Protein AF-A0A9Q3KAL6-F1 (afdb_monomer)

Nearest PDB structures (foldseek):
  5hbm-assembly1_B  TM=7.777E-01  e=1.739E-01  Human immunodeficiency virus type 1 BH10
  8stq-assembly1_B  TM=7.392E-01  e=2.729E-01  Human immunodeficiency virus 1
  2hny-assembly1_A  TM=9.061E-01  e=7.166E-01  Human immunodeficiency virus 1
  4ol8-assembly2_F  TM=6.689E-01  e=2.399E-01  Saccharomyces cerevisiae
  3ig1-assembly1_A  TM=7.253E-01  e=6.300E-01  Human immunodeficiency virus type 1 BH10

Mean predicted aligned error: 12.75 Å

Radius of gyration: 23.92 Å; Cα contacts (8 Å, |Δi|>4): 98; chains: 1; bounding box: 57×51×60 Å

pLDDT: mean 73.38, std 15.06, range [31.38, 91.62]

Structure (mmCIF, N/CA/C/O backbone):
data_AF-A0A9Q3KAL6-F1
#
_entry.id   AF-A0A9Q3KAL6-F1
#
loop_
_atom_site.group_PDB
_atom_site.id
_atom_site.type_symbol
_atom_site.label_atom_id
_atom_site.label_alt_id
_atom_site.label_comp_id
_atom_site.label_asym_id
_atom_site.label_entity_id
_atom_site.label_seq_id
_atom_site.pdbx_PDB_ins_code
_atom_site.Cartn_x
_atom_site.Cartn_y
_atom_site.Cartn_z
_atom_site.occupancy
_atom_site.B_iso_or_equiv
_atom_site.auth_seq_id
_atom_site.auth_comp_id
_atom_site.auth_asym_id
_atom_site.auth_atom_id
_atom_site.pdbx_PDB_model_num
ATOM 1 N N . MET A 1 1 ? -37.642 -31.375 30.233 1.00 35.53 1 MET A N 1
ATOM 2 C CA . MET A 1 1 ? -37.186 -29.991 30.485 1.00 35.53 1 MET A CA 1
ATOM 3 C C . MET A 1 1 ? -35.798 -29.824 29.887 1.00 35.53 1 MET A C 1
ATOM 5 O O . MET A 1 1 ? -34.902 -30.514 30.360 1.00 35.53 1 MET A O 1
ATOM 9 N N . PRO A 1 2 ? -35.587 -29.006 28.844 1.00 39.16 2 PRO A N 1
ATOM 10 C CA . PRO A 1 2 ? -34.238 -28.730 28.370 1.00 39.16 2 PRO A CA 1
ATOM 11 C C . PRO A 1 2 ? -33.636 -27.544 29.141 1.00 39.16 2 PRO A C 1
ATOM 13 O O . PRO A 1 2 ? -34.293 -26.526 29.349 1.00 39.16 2 PRO A O 1
ATOM 16 N N . LYS A 1 3 ? -32.391 -27.713 29.604 1.00 40.72 3 LYS A N 1
ATOM 17 C CA . LYS A 1 3 ? -31.583 -26.692 30.288 1.00 40.72 3 LYS A CA 1
ATOM 18 C C . LYS A 1 3 ? -31.242 -25.558 29.315 1.00 40.72 3 LYS A C 1
ATOM 20 O O . LYS A 1 3 ? -30.769 -25.822 28.213 1.00 40.72 3 LYS A O 1
ATOM 25 N N . GLN A 1 4 ? -31.462 -24.314 29.741 1.00 40.50 4 GLN A N 1
ATOM 26 C CA . GLN A 1 4 ? -31.025 -23.118 29.020 1.00 40.50 4 GLN A CA 1
ATOM 27 C C . GLN A 1 4 ? -29.497 -22.979 29.080 1.00 40.50 4 GLN A C 1
ATOM 29 O O . GLN A 1 4 ? -28.894 -23.113 30.143 1.00 40.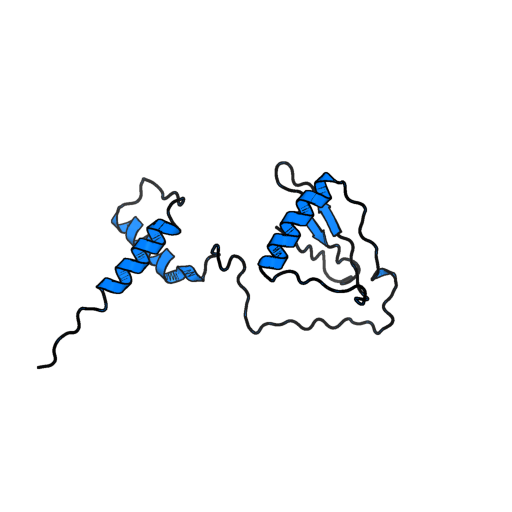50 4 GLN A O 1
ATOM 34 N N . ILE A 1 5 ? -28.885 -22.709 27.927 1.00 45.22 5 ILE A N 1
ATOM 35 C CA . ILE A 1 5 ? -27.455 -22.434 27.762 1.00 45.22 5 ILE A CA 1
ATOM 36 C C . ILE A 1 5 ? -27.289 -20.908 27.777 1.00 45.22 5 ILE A C 1
ATOM 38 O O . ILE A 1 5 ? -27.642 -20.240 26.810 1.00 45.22 5 ILE A O 1
ATOM 42 N N . SER A 1 6 ? -26.775 -20.352 28.876 1.00 45.47 6 SER A N 1
ATOM 43 C CA . SER A 1 6 ? -26.586 -18.906 29.099 1.00 45.47 6 SER A CA 1
ATOM 44 C C . SER A 1 6 ? -25.152 -18.414 28.839 1.00 45.47 6 SER A C 1
ATOM 46 O O . SER A 1 6 ? -24.771 -17.349 29.306 1.00 45.47 6 SER A O 1
ATOM 48 N N . VAL A 1 7 ? -24.326 -19.191 28.132 1.00 49.66 7 VAL A N 1
ATOM 49 C CA . VAL A 1 7 ? -22.868 -18.947 28.019 1.00 49.66 7 VAL A CA 1
ATOM 50 C C . VAL A 1 7 ? -22.491 -18.092 26.794 1.00 49.66 7 VAL A C 1
ATOM 52 O O . VAL A 1 7 ? -21.365 -17.626 26.672 1.00 49.66 7 VAL A O 1
ATOM 55 N N . VAL A 1 8 ? -23.427 -17.843 25.871 1.00 50.22 8 VAL A N 1
ATOM 56 C CA . VAL A 1 8 ? -23.121 -17.189 24.580 1.00 50.22 8 VAL A CA 1
ATOM 57 C C . VAL A 1 8 ? -23.058 -15.656 24.680 1.00 50.22 8 VAL A C 1
ATOM 59 O O . VAL A 1 8 ? -22.381 -15.026 23.871 1.00 50.22 8 VAL A O 1
ATOM 62 N N . SER A 1 9 ? -23.720 -15.036 25.663 1.00 51.25 9 SER A N 1
ATOM 63 C CA . SER A 1 9 ? -23.712 -13.572 25.820 1.00 51.25 9 SER A CA 1
ATOM 64 C C . SER A 1 9 ? -22.405 -13.050 26.415 1.00 51.25 9 SER A C 1
ATOM 66 O O . SER A 1 9 ? -21.859 -12.080 25.908 1.00 51.25 9 SER A O 1
ATOM 68 N N . SER A 1 10 ? -21.843 -13.743 27.408 1.00 51.41 10 SER A N 1
ATOM 69 C CA . SER A 1 10 ? -20.650 -13.290 28.138 1.00 51.41 10 SER A CA 1
ATOM 70 C C . SER A 1 10 ? -19.377 -13.222 27.290 1.00 51.41 10 SER A C 1
ATOM 72 O O . SER A 1 10 ? -18.473 -12.469 27.619 1.00 51.41 10 SER A O 1
ATOM 74 N N . VAL A 1 11 ? -19.296 -14.001 26.208 1.00 57.34 11 VAL A N 1
ATOM 75 C CA . VAL A 1 11 ? -18.111 -14.054 25.334 1.00 57.34 11 VAL A CA 1
ATOM 76 C C . VAL A 1 11 ? -18.084 -12.888 24.338 1.00 57.34 11 VAL A C 1
ATOM 78 O O . VAL A 1 11 ? -17.014 -12.407 23.983 1.00 57.34 11 VAL A O 1
ATOM 81 N N . LYS A 1 12 ? -19.252 -12.409 23.886 1.00 59.28 12 LYS A N 1
ATOM 82 C CA . LYS A 1 12 ? -19.338 -11.296 22.923 1.00 59.28 12 LYS A CA 1
ATOM 83 C C . LYS A 1 12 ? -18.912 -9.964 23.532 1.00 59.28 12 LYS A C 1
ATOM 85 O O . LYS A 1 12 ? -18.290 -9.164 22.840 1.00 59.28 12 LYS A O 1
ATOM 90 N N . ASP A 1 13 ? -19.223 -9.764 24.808 1.00 66.38 13 ASP A N 1
ATOM 91 C CA . ASP A 1 13 ? -18.880 -8.539 25.528 1.00 66.38 13 ASP A CA 1
ATOM 92 C C . ASP A 1 13 ? -17.357 -8.414 25.709 1.00 66.38 13 ASP A C 1
ATOM 94 O O . ASP A 1 13 ? -16.801 -7.341 25.498 1.00 66.38 13 ASP A O 1
ATOM 98 N N . THR A 1 14 ? -16.654 -9.531 25.942 1.00 79.38 14 THR A N 1
ATOM 99 C CA . THR A 1 14 ? -15.191 -9.539 26.124 1.00 79.38 14 THR A CA 1
ATOM 100 C C . THR A 1 14 ? -14.427 -9.038 24.891 1.00 79.38 14 THR A C 1
ATOM 102 O O . THR A 1 14 ? -13.493 -8.254 25.027 1.00 79.38 14 THR A O 1
ATOM 105 N N . TYR A 1 15 ? -14.835 -9.436 23.679 1.00 82.06 15 TYR A N 1
ATOM 106 C CA . TYR A 1 15 ? -14.189 -8.979 22.437 1.00 82.06 15 TYR A CA 1
ATOM 107 C C . TYR A 1 15 ? -14.501 -7.517 22.102 1.00 82.06 15 TYR A C 1
ATOM 109 O O . TYR A 1 15 ? -13.679 -6.819 21.508 1.00 82.06 15 TYR A O 1
ATOM 117 N N . LYS A 1 16 ? -15.692 -7.043 22.479 1.00 83.94 16 LYS A N 1
ATOM 118 C CA . LYS A 1 16 ? -16.079 -5.642 22.300 1.00 83.94 16 LYS A CA 1
ATOM 119 C C . LYS A 1 16 ? -15.270 -4.734 23.226 1.00 83.94 16 LYS A C 1
ATOM 121 O O . LYS A 1 16 ? -14.819 -3.679 22.788 1.00 83.94 16 LYS A O 1
ATOM 126 N N . ASP A 1 17 ? -15.039 -5.161 24.463 1.00 85.44 17 ASP A N 1
ATOM 127 C CA . ASP A 1 17 ? -14.202 -4.426 25.414 1.00 85.44 17 ASP A CA 1
ATOM 128 C C . ASP A 1 17 ? -12.747 -4.340 24.934 1.00 85.44 17 ASP A C 1
ATOM 130 O O . ASP A 1 17 ? -12.150 -3.264 24.973 1.00 85.44 17 ASP A O 1
ATOM 134 N N . GLU A 1 18 ? -12.209 -5.435 24.388 1.00 86.88 18 GLU A N 1
ATOM 135 C CA . GLU A 1 18 ? -10.876 -5.466 23.774 1.00 86.88 18 GLU A CA 1
ATOM 136 C C . GLU A 1 18 ? -10.776 -4.545 22.542 1.00 86.88 18 GLU A C 1
ATOM 138 O O . GLU A 1 18 ? -9.799 -3.816 22.373 1.00 86.88 18 GLU A O 1
ATOM 143 N N . PHE A 1 19 ? -11.811 -4.509 21.695 1.00 86.12 19 PHE A N 1
ATOM 144 C CA . PHE A 1 19 ? -11.890 -3.574 20.567 1.00 86.12 19 PHE A CA 1
ATOM 145 C C . PHE A 1 19 ? -11.848 -2.113 21.035 1.00 86.12 19 PHE A C 1
ATOM 147 O O . PHE A 1 19 ? -11.107 -1.302 20.477 1.00 86.12 19 PHE A O 1
ATOM 154 N N . VAL A 1 20 ? -12.593 -1.774 22.090 1.00 86.31 20 VAL A N 1
ATOM 155 C CA . VAL A 1 20 ? -12.585 -0.421 22.658 1.00 86.31 20 VAL A CA 1
ATOM 156 C C . VAL A 1 20 ? -11.211 -0.082 23.244 1.00 86.31 20 VAL A C 1
ATOM 158 O O . VAL A 1 20 ? -10.714 1.021 23.018 1.00 86.31 20 VAL A O 1
ATOM 161 N N . SER A 1 21 ? -10.584 -1.018 23.963 1.00 86.12 21 SER A N 1
ATOM 162 C CA . SER A 1 21 ? -9.299 -0.796 24.634 1.00 86.12 21 SER A CA 1
ATOM 163 C C . SER A 1 21 ? -8.087 -0.814 23.714 1.00 86.12 21 SER A C 1
ATOM 165 O O . SER A 1 21 ? -7.037 -0.349 24.138 1.00 86.12 21 SER A O 1
ATOM 167 N N . ASN A 1 22 ? -8.199 -1.369 22.506 1.00 84.75 22 ASN A N 1
ATOM 168 C CA . ASN A 1 22 ? -7.074 -1.483 21.579 1.00 84.75 22 ASN A CA 1
ATOM 169 C C . ASN A 1 22 ? -7.229 -0.553 20.370 1.00 84.75 22 ASN A C 1
ATOM 171 O O . ASN A 1 22 ? -6.263 0.092 19.983 1.00 84.75 22 ASN A O 1
ATOM 175 N N . GLN A 1 23 ? -8.430 -0.447 19.788 1.00 82.12 23 GLN A N 1
ATOM 176 C CA . GLN A 1 23 ? -8.649 0.310 18.545 1.00 82.12 23 GLN A CA 1
ATOM 177 C C . GLN A 1 23 ? -9.269 1.695 18.756 1.00 82.12 23 GLN A C 1
ATOM 179 O O . GLN A 1 23 ? -9.104 2.573 17.914 1.00 82.12 23 GLN A O 1
ATOM 184 N N . LEU A 1 24 ? -9.973 1.928 19.869 1.00 84.88 24 LEU A N 1
ATOM 185 C CA . LEU A 1 24 ? -10.641 3.211 20.141 1.00 84.88 24 LEU A CA 1
ATOM 186 C C . LEU A 1 24 ? -9.948 4.057 21.220 1.00 84.88 24 LEU A C 1
ATOM 188 O O . LEU A 1 24 ? -10.516 5.054 21.662 1.00 84.88 24 LEU A O 1
ATOM 192 N N . VAL A 1 25 ? -8.724 3.706 21.628 1.00 82.94 25 VAL A N 1
ATOM 193 C CA . VAL A 1 25 ? -7.967 4.429 22.672 1.00 82.94 25 VAL A CA 1
ATOM 194 C C . VAL A 1 25 ? -7.712 5.879 22.287 1.00 82.94 25 VAL A C 1
ATOM 196 O O . VAL A 1 25 ? -7.892 6.786 23.097 1.00 82.94 25 VAL A O 1
ATOM 199 N N . GLU A 1 26 ? -7.314 6.095 21.036 1.00 81.25 26 GLU A N 1
ATOM 200 C CA . GLU A 1 26 ? -7.002 7.420 20.498 1.00 81.25 26 GLU A CA 1
ATOM 201 C C . GLU A 1 26 ? -8.234 8.114 19.897 1.00 81.25 26 GLU A C 1
ATOM 203 O O . GLU A 1 26 ? -8.175 9.282 19.503 1.00 81.25 26 GLU A O 1
ATOM 208 N N . ALA A 1 27 ? -9.375 7.418 19.834 1.00 81.94 27 ALA A N 1
ATOM 209 C CA . ALA A 1 27 ? -10.582 7.939 19.218 1.00 81.94 27 ALA A CA 1
ATOM 210 C C . ALA A 1 27 ? -11.198 9.051 20.079 1.00 81.94 27 ALA A C 1
ATOM 212 O O . ALA A 1 27 ? -11.680 8.835 21.194 1.00 81.94 27 ALA A O 1
ATOM 213 N N . GLN A 1 28 ? -11.247 10.265 19.532 1.00 81.69 28 GLN A N 1
ATOM 214 C CA . GLN A 1 28 ? -11.920 11.388 20.175 1.00 81.69 28 GLN A CA 1
ATOM 215 C C . GLN A 1 28 ? -13.415 11.367 19.848 1.00 81.69 28 GLN A C 1
ATOM 217 O O . GLN A 1 28 ? -13.841 11.700 18.743 1.00 81.69 28 GLN A O 1
ATOM 222 N N . SER A 1 29 ? -14.237 10.989 20.826 1.00 79.50 29 SER A N 1
ATOM 223 C CA . SER A 1 29 ? -15.694 11.122 20.736 1.00 79.50 29 SER A CA 1
ATOM 224 C C . SER A 1 29 ? -16.152 12.507 21.192 1.00 79.50 29 SER A C 1
ATOM 226 O O . SER A 1 29 ? -15.600 13.059 22.144 1.00 79.50 29 SER A O 1
ATOM 228 N N . ASN A 1 30 ? -17.218 13.032 20.587 1.00 85.69 30 ASN A N 1
ATOM 229 C CA . ASN A 1 30 ? -17.825 14.293 21.016 1.00 85.69 30 ASN A CA 1
ATOM 230 C C . ASN A 1 30 ? -18.246 14.233 22.509 1.00 85.69 30 ASN A C 1
ATOM 232 O O . ASN A 1 30 ? -19.042 13.360 22.868 1.00 85.69 30 ASN A O 1
ATOM 236 N N . PRO A 1 31 ? -17.779 15.158 23.375 1.00 82.94 31 PRO A N 1
ATOM 237 C CA . PRO A 1 31 ? -18.091 15.152 24.808 1.00 82.94 31 PRO A CA 1
ATOM 238 C C . PRO A 1 31 ? -19.572 15.401 25.132 1.00 82.94 31 PRO A C 1
ATOM 240 O O . PRO A 1 31 ? -20.008 15.106 26.240 1.00 82.94 31 PRO A O 1
ATOM 243 N N . SER A 1 32 ? -20.365 15.920 24.190 1.00 88.56 32 SER A N 1
ATOM 244 C CA . SER A 1 32 ? -21.806 16.148 24.371 1.00 88.56 32 SER A CA 1
ATOM 245 C C . SER A 1 32 ? -22.673 14.905 24.121 1.00 88.56 32 SER A C 1
ATOM 247 O O . SER A 1 32 ? -23.895 14.981 24.247 1.00 88.56 32 SER A O 1
ATOM 249 N N . LEU A 1 33 ? -22.081 13.767 23.742 1.00 85.81 33 LEU A N 1
ATOM 250 C CA . LEU A 1 33 ? -22.818 12.523 23.518 1.00 85.81 33 LEU A CA 1
ATOM 251 C C . LEU A 1 33 ? -23.309 11.921 24.837 1.00 85.81 33 LEU A C 1
ATOM 253 O O . LEU A 1 33 ? -22.545 11.743 25.785 1.00 85.81 33 LEU A O 1
ATOM 257 N N . SER A 1 34 ? -24.586 11.534 24.872 1.00 90.62 34 SER A N 1
ATOM 258 C CA . SER A 1 34 ? -25.110 10.764 26.000 1.00 90.62 34 SER A CA 1
ATOM 259 C C . SER A 1 34 ? -24.433 9.384 26.085 1.00 90.62 34 SER A C 1
ATOM 261 O O . SER A 1 34 ? -24.055 8.823 25.049 1.00 90.62 34 SER A O 1
ATOM 263 N N . PRO A 1 35 ? -24.335 8.779 27.285 1.00 87.50 35 PRO A N 1
ATOM 264 C CA . PRO A 1 35 ? -23.725 7.457 27.454 1.00 87.50 35 PRO A CA 1
ATOM 265 C C . PRO A 1 35 ? -24.381 6.383 26.580 1.00 87.50 35 PRO A C 1
ATOM 267 O O . PRO A 1 35 ? -23.705 5.517 26.035 1.00 87.50 35 PRO A O 1
ATOM 270 N N . LYS A 1 36 ? -25.703 6.483 26.390 1.00 89.81 36 LYS A N 1
ATOM 271 C CA . LYS A 1 36 ? -26.465 5.570 25.538 1.00 89.81 36 LYS A CA 1
ATOM 272 C C . LYS A 1 36 ? -26.053 5.689 24.069 1.00 89.81 36 LYS A C 1
ATOM 274 O O . LYS A 1 36 ? -25.708 4.689 23.459 1.00 89.81 36 LYS A O 1
ATOM 279 N N . MET A 1 37 ? -26.006 6.911 23.534 1.00 88.44 37 MET A N 1
ATOM 280 C CA . MET A 1 37 ? -25.603 7.146 22.140 1.00 88.44 37 MET A CA 1
ATOM 281 C C . MET A 1 37 ? -24.157 6.726 21.875 1.00 88.44 37 MET A C 1
ATOM 283 O O . MET A 1 37 ? -23.838 6.259 20.787 1.00 88.44 37 MET A O 1
ATOM 287 N N . ARG A 1 38 ? -23.275 6.894 22.866 1.00 87.75 38 ARG A N 1
ATOM 288 C CA . ARG A 1 38 ? -21.890 6.432 22.768 1.00 87.75 38 ARG A CA 1
ATOM 289 C C . ARG A 1 38 ? -21.818 4.910 22.656 1.00 87.75 38 ARG A C 1
ATOM 291 O O . ARG A 1 38 ? -21.071 4.413 21.821 1.00 87.75 38 ARG A O 1
ATOM 298 N N . ASN A 1 39 ? -22.601 4.188 23.454 1.00 89.19 39 ASN A N 1
ATOM 299 C CA . ASN A 1 39 ? -22.666 2.730 23.368 1.00 89.19 39 ASN A CA 1
ATOM 300 C C . ASN A 1 39 ? -23.234 2.272 22.024 1.00 89.19 39 ASN A C 1
ATOM 302 O O . ASN A 1 39 ? -22.611 1.433 21.381 1.00 89.19 39 ASN A O 1
ATOM 306 N N . ASP A 1 40 ? -24.319 2.899 21.559 1.00 90.31 40 ASP A N 1
ATOM 307 C CA . ASP A 1 40 ? -24.915 2.608 20.250 1.00 90.31 40 ASP A CA 1
ATOM 308 C C . ASP A 1 40 ? -23.902 2.837 19.107 1.00 90.31 40 ASP A C 1
ATOM 310 O O . ASP A 1 40 ? -23.826 2.057 18.159 1.00 90.31 40 ASP A O 1
ATOM 314 N N . LEU A 1 41 ? -23.070 3.882 19.203 1.00 89.56 41 LEU A N 1
ATOM 315 C CA . LEU A 1 41 ? -22.000 4.145 18.236 1.00 89.56 41 LEU A CA 1
ATOM 316 C C . LEU A 1 41 ? -20.924 3.052 18.259 1.00 89.56 41 LEU A C 1
ATOM 318 O O . LEU A 1 41 ? -20.521 2.573 17.201 1.00 89.56 41 LEU A O 1
ATOM 322 N N . ILE A 1 42 ? -20.463 2.650 19.448 1.00 89.50 42 ILE A N 1
ATOM 323 C CA . ILE A 1 42 ? -19.476 1.571 19.595 1.00 89.50 42 ILE A CA 1
ATOM 324 C C . ILE A 1 42 ? -20.046 0.260 19.046 1.00 89.50 42 ILE A C 1
ATOM 326 O O . ILE A 1 42 ? -19.323 -0.480 18.387 1.00 89.50 42 ILE A O 1
ATOM 330 N N . ASP A 1 43 ? -21.334 -0.015 19.262 1.00 90.81 43 ASP A N 1
ATOM 331 C CA . ASP A 1 43 ? -22.012 -1.182 18.695 1.00 90.81 43 ASP A CA 1
ATOM 332 C C . ASP A 1 43 ? -21.962 -1.193 17.167 1.00 90.81 43 ASP A C 1
ATOM 334 O O . ASP A 1 43 ? -21.631 -2.218 16.571 1.00 90.81 43 ASP A O 1
ATOM 338 N N . VAL A 1 44 ? -22.229 -0.058 16.520 1.00 91.44 44 VAL A N 1
ATOM 339 C CA . VAL A 1 44 ? -22.140 0.059 15.058 1.00 91.44 44 VAL A CA 1
ATOM 340 C C . VAL A 1 44 ? -20.700 -0.125 14.578 1.00 91.44 44 VAL A C 1
ATOM 342 O O . VAL A 1 44 ? -20.463 -0.909 13.660 1.00 91.44 44 VAL A O 1
ATOM 345 N N . LEU A 1 45 ? -19.736 0.554 15.206 1.00 89.62 45 LEU A N 1
ATOM 346 C CA . LEU A 1 45 ? -18.321 0.459 14.835 1.00 89.62 45 LEU A CA 1
ATOM 347 C C . LEU A 1 45 ? -17.788 -0.967 14.985 1.00 89.62 45 LEU A C 1
ATOM 349 O O . LEU A 1 45 ? -17.100 -1.457 14.096 1.00 89.62 45 LEU A O 1
ATOM 353 N N . TYR A 1 46 ? -18.155 -1.649 16.070 1.00 90.44 46 TYR A N 1
ATOM 354 C CA . TYR A 1 46 ? -17.784 -3.040 16.297 1.00 90.44 46 TYR A CA 1
ATOM 355 C C . TYR A 1 46 ? -18.454 -3.978 15.284 1.00 90.44 46 TYR A C 1
ATOM 357 O O . TYR A 1 46 ? -17.798 -4.846 14.716 1.00 90.44 46 TYR A O 1
ATOM 365 N N . THR A 1 47 ? -19.747 -3.775 15.004 1.00 91.62 47 THR A N 1
ATOM 366 C CA . THR A 1 47 ? -20.506 -4.591 14.038 1.00 91.62 47 THR A CA 1
ATOM 367 C C . THR A 1 47 ? -19.901 -4.536 12.635 1.00 91.62 47 THR A C 1
ATOM 369 O O . THR A 1 47 ? -19.896 -5.544 11.929 1.00 91.62 47 THR A O 1
ATOM 372 N N . TYR A 1 48 ? -19.380 -3.375 12.234 1.00 89.38 48 TYR A N 1
ATOM 373 C CA . TYR A 1 48 ? -18.788 -3.150 10.916 1.00 89.38 48 TYR A CA 1
ATOM 374 C C . TYR A 1 48 ? -17.264 -2.979 10.960 1.00 89.38 48 TYR A C 1
ATOM 376 O O . TYR A 1 48 ? -16.705 -2.366 10.056 1.00 89.38 48 TYR A O 1
ATOM 384 N N . ASN A 1 49 ? -16.576 -3.520 11.971 1.00 86.19 49 ASN A N 1
ATOM 385 C CA . ASN A 1 49 ? -15.132 -3.311 12.148 1.00 86.19 49 ASN A CA 1
ATOM 386 C C . ASN A 1 49 ? -14.304 -3.719 10.911 1.00 86.19 49 ASN A C 1
ATOM 388 O O . ASN A 1 49 ? -13.400 -2.994 10.513 1.00 86.19 49 ASN A O 1
ATOM 392 N N . ASN A 1 50 ? -14.691 -4.798 10.229 1.00 82.44 50 ASN A N 1
ATOM 393 C CA . ASN A 1 50 ? -14.040 -5.306 9.019 1.00 82.44 50 ASN A CA 1
ATOM 394 C C . ASN A 1 50 ? -14.220 -4.402 7.785 1.00 82.44 50 ASN A C 1
ATOM 396 O O . ASN A 1 50 ? -13.607 -4.650 6.752 1.00 82.44 50 ASN A O 1
ATOM 400 N N . ALA A 1 51 ? -15.102 -3.398 7.844 1.00 84.19 51 ALA A N 1
ATOM 401 C CA . ALA A 1 51 ? -15.268 -2.421 6.769 1.00 84.19 51 ALA A CA 1
ATOM 402 C C . ALA A 1 51 ? -14.247 -1.274 6.851 1.00 84.19 51 ALA A C 1
ATOM 404 O O . ALA A 1 51 ? -14.125 -0.498 5.902 1.00 84.19 51 ALA A O 1
ATOM 405 N N . PHE A 1 52 ? -13.537 -1.149 7.973 1.00 83.88 52 PHE A N 1
ATOM 406 C CA . PHE A 1 52 ? -12.515 -0.136 8.189 1.00 83.88 52 PHE A CA 1
ATOM 407 C C . PHE A 1 52 ? -11.119 -0.734 8.005 1.00 83.88 52 PHE A C 1
ATOM 409 O O . PHE A 1 52 ? -10.902 -1.926 8.216 1.00 83.88 52 PHE A O 1
ATOM 416 N N . ALA A 1 53 ? -10.164 0.109 7.613 1.00 80.62 53 ALA A N 1
ATOM 417 C CA . ALA A 1 53 ? -8.758 -0.269 7.599 1.00 80.62 53 ALA A CA 1
ATOM 418 C C . ALA A 1 53 ? -8.278 -0.529 9.036 1.00 80.62 53 ALA A C 1
ATOM 420 O O . ALA A 1 53 ? -8.626 0.219 9.951 1.00 80.62 53 ALA A O 1
ATOM 421 N N . SER A 1 54 ? -7.475 -1.572 9.223 1.00 76.19 54 SER A N 1
ATOM 422 C CA . SER A 1 54 ? -6.844 -1.900 10.506 1.00 76.19 54 SER A CA 1
ATOM 423 C C . SER A 1 54 ? -5.330 -2.001 10.345 1.00 76.19 54 SER A C 1
ATOM 425 O O . SER A 1 54 ? -4.838 -2.094 9.224 1.00 76.19 54 SER A O 1
ATOM 427 N N . ASP A 1 55 ? -4.587 -2.049 11.449 1.00 72.06 55 ASP A N 1
ATOM 428 C CA . ASP A 1 55 ? -3.122 -2.188 11.402 1.00 72.06 55 ASP A CA 1
ATOM 429 C C . ASP A 1 55 ? -2.670 -3.478 10.695 1.00 72.06 55 ASP A C 1
ATOM 431 O O . ASP A 1 55 ? -1.618 -3.513 10.060 1.00 72.06 55 ASP A O 1
ATOM 435 N N . ASN A 1 56 ? -3.483 -4.539 10.776 1.00 68.69 56 ASN A N 1
ATOM 436 C CA . ASN A 1 56 ? -3.199 -5.830 10.144 1.00 68.69 56 ASN A CA 1
ATOM 437 C C . ASN A 1 56 ? -3.654 -5.884 8.678 1.00 68.69 56 ASN A C 1
ATOM 439 O O . ASN A 1 56 ? -3.029 -6.555 7.859 1.00 68.69 56 ASN A O 1
ATOM 443 N N . GLU A 1 57 ? -4.746 -5.191 8.349 1.00 71.12 57 GLU A N 1
ATOM 444 C CA . GLU A 1 57 ? -5.308 -5.103 6.998 1.00 71.12 57 GLU A CA 1
ATOM 445 C C . GLU A 1 57 ? -5.557 -3.625 6.642 1.00 71.12 57 GLU A C 1
ATOM 447 O O . GLU A 1 57 ? -6.701 -3.159 6.649 1.00 71.12 57 GLU A O 1
ATOM 452 N N . PRO A 1 58 ? -4.494 -2.849 6.353 1.00 68.12 58 PRO A N 1
ATOM 453 C CA . PRO A 1 58 ? -4.633 -1.422 6.058 1.00 68.12 58 PRO A CA 1
ATOM 454 C C . PRO A 1 58 ? -5.193 -1.173 4.654 1.00 68.12 58 PRO A C 1
ATOM 456 O O . PRO A 1 58 ? -5.740 -0.110 4.368 1.00 68.12 58 PRO A O 1
ATOM 459 N N . LEU A 1 59 ? -5.063 -2.161 3.765 1.00 71.50 59 LEU A N 1
ATOM 460 C CA . LEU A 1 59 ? -5.532 -2.109 2.389 1.00 71.50 59 LEU A CA 1
ATOM 461 C C . LEU A 1 59 ? -6.515 -3.254 2.155 1.00 71.50 59 LEU A C 1
ATOM 463 O O . LEU A 1 59 ? -6.155 -4.427 2.239 1.00 71.50 59 LEU A O 1
ATOM 467 N N . GLY A 1 60 ? -7.762 -2.908 1.841 1.00 68.62 60 GLY A N 1
ATOM 468 C CA . GLY A 1 60 ? -8.789 -3.887 1.501 1.00 68.62 60 GLY A CA 1
ATOM 469 C C . GLY A 1 60 ? -8.474 -4.565 0.168 1.00 68.62 60 GLY A C 1
ATOM 470 O O . GLY A 1 60 ? -8.735 -4.005 -0.896 1.00 68.62 60 GLY A O 1
ATOM 471 N N . ALA A 1 61 ? -7.918 -5.775 0.205 1.00 67.38 61 ALA A N 1
ATOM 472 C CA . ALA A 1 61 ? -7.692 -6.574 -0.993 1.00 67.38 61 ALA A CA 1
ATOM 473 C C . ALA A 1 61 ? -8.968 -7.342 -1.371 1.00 67.38 61 ALA A C 1
ATOM 475 O O . ALA A 1 61 ? -9.394 -8.263 -0.669 1.00 67.38 61 ALA A O 1
ATOM 476 N N . ILE A 1 62 ? -9.573 -7.000 -2.512 1.00 70.88 62 ILE A N 1
ATOM 477 C CA . ILE A 1 62 ? -10.701 -7.761 -3.065 1.00 70.88 62 ILE A CA 1
ATOM 478 C C . ILE A 1 62 ? -10.157 -9.078 -3.636 1.00 70.88 62 ILE A C 1
ATOM 480 O O . ILE A 1 62 ? -9.581 -9.117 -4.724 1.00 70.88 62 ILE A O 1
ATOM 484 N N . LYS A 1 63 ? -10.336 -10.175 -2.895 1.00 70.00 63 LYS A N 1
ATOM 485 C CA . LYS A 1 63 ? -9.956 -11.522 -3.347 1.00 70.00 63 LYS A CA 1
ATOM 486 C C . LYS A 1 63 ? -10.818 -11.933 -4.548 1.00 70.00 63 LYS A C 1
ATOM 488 O O . LYS A 1 63 ? -12.040 -11.825 -4.495 1.00 70.00 63 LYS A O 1
ATOM 493 N N . GLY A 1 64 ? -10.185 -12.433 -5.611 1.00 71.00 64 GLY A N 1
ATOM 494 C CA . GLY A 1 64 ? -10.873 -12.958 -6.800 1.00 71.00 64 GLY A CA 1
ATOM 495 C C . GLY A 1 64 ? -11.151 -11.942 -7.913 1.00 71.00 64 GLY A C 1
ATOM 496 O O . GLY A 1 64 ? -11.826 -12.287 -8.879 1.00 71.00 64 GLY A O 1
ATOM 497 N N . HIS A 1 65 ? -10.631 -10.715 -7.807 1.00 72.94 65 HIS A N 1
ATOM 498 C CA . HIS A 1 65 ? -10.684 -9.709 -8.875 1.00 72.94 65 HIS A CA 1
ATOM 499 C C . HIS A 1 65 ? -9.285 -9.411 -9.431 1.00 72.94 65 HIS A C 1
ATOM 501 O O . HIS A 1 65 ? -8.858 -8.263 -9.533 1.00 72.94 65 HIS A O 1
ATOM 507 N N . GLU A 1 66 ? -8.540 -10.473 -9.745 1.00 78.19 66 GLU A N 1
ATOM 508 C CA . GLU A 1 66 ? -7.261 -10.345 -10.439 1.00 78.19 66 GLU A CA 1
ATOM 509 C C . GLU A 1 66 ? -7.509 -9.788 -11.843 1.00 78.19 66 GLU A C 1
ATOM 511 O O . GLU A 1 66 ? -8.329 -10.309 -12.600 1.00 78.19 66 GLU A O 1
ATOM 516 N N . VAL A 1 67 ? -6.828 -8.691 -12.170 1.00 79.94 67 VAL A N 1
ATOM 517 C CA . VAL A 1 67 ? -6.972 -8.023 -13.463 1.00 79.94 67 VAL A CA 1
ATOM 518 C C . VAL A 1 67 ? -5.817 -8.447 -14.354 1.00 79.94 67 VAL A C 1
ATOM 520 O O . VAL A 1 67 ? -4.666 -8.103 -14.084 1.00 79.94 67 VAL A O 1
ATOM 523 N N . ASP A 1 68 ? -6.129 -9.155 -15.437 1.00 79.69 68 ASP A N 1
ATOM 524 C CA . ASP A 1 68 ? -5.179 -9.370 -16.524 1.00 79.69 68 ASP A CA 1
ATOM 525 C C . ASP A 1 68 ? -5.226 -8.166 -17.476 1.00 79.69 68 ASP A C 1
ATOM 527 O O . ASP A 1 68 ? -6.253 -7.873 -18.094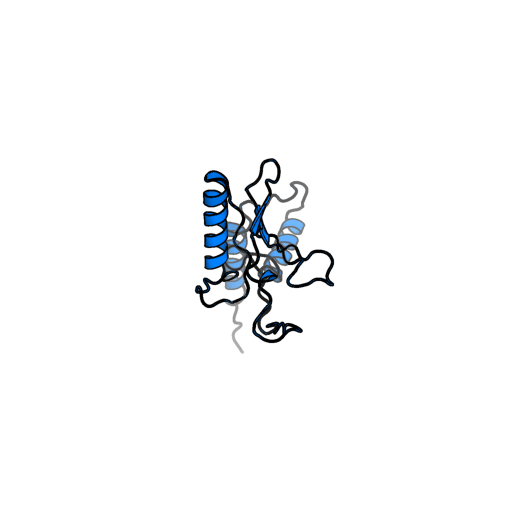 1.00 79.69 68 ASP A O 1
ATOM 531 N N . ILE A 1 69 ? -4.120 -7.421 -17.545 1.00 80.75 69 ILE A N 1
ATOM 532 C CA . ILE A 1 69 ? -3.985 -6.248 -18.410 1.00 80.75 69 ILE A CA 1
ATOM 533 C C . ILE A 1 69 ? -3.103 -6.629 -19.594 1.00 80.75 69 ILE A C 1
ATOM 535 O O . ILE A 1 69 ? -1.874 -6.605 -19.513 1.00 80.75 69 ILE A O 1
ATOM 539 N N . THR A 1 70 ? -3.734 -6.930 -20.725 1.00 80.50 70 THR A N 1
ATOM 540 C CA . THR A 1 70 ? -3.023 -7.214 -21.974 1.00 80.50 70 THR A CA 1
ATOM 541 C C . THR A 1 70 ? -2.604 -5.918 -22.670 1.00 80.50 70 THR A C 1
ATOM 543 O O . THR A 1 70 ? -3.402 -4.996 -22.846 1.00 80.50 70 THR A O 1
ATOM 546 N N . LEU A 1 71 ? -1.339 -5.837 -23.087 1.00 76.44 71 LEU A N 1
ATOM 547 C CA . LEU A 1 71 ? -0.852 -4.726 -23.902 1.00 76.44 71 LEU A CA 1
ATOM 548 C C . LEU A 1 71 ? -1.294 -4.905 -25.359 1.00 76.44 71 LEU A C 1
ATOM 550 O O . LEU A 1 71 ? -1.205 -5.993 -25.910 1.00 76.44 71 LEU A O 1
ATOM 554 N N . ASN A 1 72 ? -1.672 -3.809 -26.019 1.00 82.38 72 ASN A N 1
ATOM 555 C CA . ASN A 1 72 ? -2.036 -3.806 -27.446 1.00 82.38 72 ASN A CA 1
ATOM 556 C C . ASN A 1 72 ? -0.821 -3.889 -28.395 1.00 82.38 72 ASN A C 1
ATOM 558 O O . ASN A 1 72 ? -0.929 -3.537 -29.568 1.00 82.38 72 ASN A O 1
ATOM 562 N N . ILE A 1 73 ? 0.355 -4.242 -27.880 1.00 80.88 73 ILE A N 1
ATOM 563 C CA . ILE A 1 73 ? 1.608 -4.296 -28.629 1.00 80.88 73 ILE A CA 1
ATOM 564 C C . ILE A 1 73 ? 2.318 -5.609 -28.332 1.00 80.88 73 ILE A C 1
ATOM 566 O O . ILE A 1 73 ? 2.386 -6.036 -27.180 1.00 80.88 73 ILE A O 1
ATOM 570 N N . ASP A 1 74 ? 2.892 -6.204 -29.369 1.00 82.38 74 ASP A N 1
ATOM 571 C CA . ASP A 1 74 ? 3.664 -7.434 -29.251 1.00 82.38 74 ASP A CA 1
ATOM 572 C C . ASP A 1 74 ? 5.146 -7.149 -28.988 1.00 82.38 74 ASP A C 1
ATOM 574 O O . ASP A 1 74 ? 5.658 -6.047 -29.215 1.00 82.38 74 ASP A O 1
ATOM 578 N N . ARG A 1 75 ? 5.856 -8.169 -28.497 1.00 80.12 75 ARG A N 1
ATOM 579 C CA . ARG A 1 75 ? 7.309 -8.102 -28.319 1.00 80.12 75 ARG A CA 1
ATOM 580 C C . ARG A 1 75 ? 8.023 -8.078 -29.684 1.00 80.12 75 ARG A C 1
ATOM 582 O O . ARG A 1 75 ? 7.573 -8.748 -30.611 1.00 80.12 75 ARG A O 1
ATOM 589 N N . PRO A 1 76 ? 9.178 -7.395 -29.797 1.00 82.94 76 PRO A N 1
ATOM 590 C CA . PRO A 1 76 ? 9.877 -6.666 -28.738 1.00 82.94 76 PRO A CA 1
ATOM 591 C C . PRO A 1 76 ? 9.215 -5.320 -28.417 1.00 82.94 76 PRO A C 1
ATOM 593 O O . PRO A 1 76 ? 8.878 -4.543 -29.309 1.00 82.94 76 PRO A O 1
ATOM 596 N N . TYR A 1 77 ? 9.074 -5.021 -27.124 1.00 80.75 77 TYR A N 1
ATOM 597 C CA . TYR A 1 77 ? 8.476 -3.762 -26.691 1.00 80.75 77 TYR A CA 1
ATOM 598 C C . TYR A 1 77 ? 9.338 -2.554 -27.085 1.00 80.75 77 TYR A C 1
ATOM 600 O O . TYR A 1 77 ? 10.572 -2.626 -27.047 1.00 80.75 77 TYR A O 1
ATOM 608 N N . PRO A 1 78 ? 8.717 -1.410 -27.425 1.00 80.25 78 PRO A N 1
ATOM 609 C CA . PRO A 1 78 ? 9.445 -0.224 -27.839 1.00 80.25 78 PRO A CA 1
ATOM 610 C C . PRO A 1 78 ? 10.343 0.292 -26.701 1.00 80.25 78 PRO A C 1
ATOM 612 O O . PRO A 1 78 ? 9.907 0.314 -25.546 1.00 80.25 78 PRO A O 1
ATOM 615 N N . PRO A 1 79 ? 11.549 0.823 -27.003 1.00 78.00 79 PRO A N 1
ATOM 616 C CA . PRO A 1 79 ? 12.495 1.318 -25.992 1.00 78.00 79 PRO A CA 1
ATOM 617 C C . PRO A 1 79 ? 11.912 2.371 -25.048 1.00 78.00 79 PRO A C 1
ATOM 619 O O . PRO A 1 79 ? 12.384 2.566 -23.934 1.00 78.00 79 PRO A O 1
ATOM 622 N N . VAL A 1 80 ? 10.851 3.056 -25.478 1.00 75.56 80 VAL A N 1
ATOM 623 C CA . VAL A 1 80 ? 10.148 4.051 -24.668 1.00 75.56 80 VAL A CA 1
ATOM 624 C C . VAL A 1 80 ? 9.509 3.467 -23.401 1.00 75.56 80 VAL A C 1
ATOM 626 O O . VAL A 1 80 ? 9.271 4.222 -22.461 1.00 75.56 80 VAL A O 1
ATOM 629 N N . LEU A 1 81 ? 9.254 2.155 -23.376 1.00 75.56 81 LEU A N 1
ATOM 630 C CA . LEU A 1 81 ? 8.795 1.411 -22.205 1.00 75.56 81 LEU A CA 1
ATOM 631 C C . LEU A 1 81 ? 9.948 0.951 -21.306 1.00 75.56 81 LEU A C 1
ATOM 633 O O . LEU A 1 81 ? 9.681 0.379 -20.263 1.00 75.56 81 LEU A O 1
ATOM 637 N N . ARG A 1 82 ? 11.211 1.210 -21.668 1.00 76.56 82 ARG A N 1
ATOM 638 C CA . ARG A 1 82 ? 12.415 0.868 -20.894 1.00 76.56 82 ARG A CA 1
ATOM 639 C C . ARG A 1 82 ? 13.168 2.130 -20.500 1.00 76.56 82 ARG A C 1
ATOM 641 O O . ARG A 1 82 ? 14.278 2.386 -20.965 1.00 76.56 82 ARG A O 1
ATOM 648 N N . ARG A 1 83 ? 12.543 2.971 -19.678 1.00 75.69 83 ARG A N 1
ATOM 649 C CA . ARG A 1 83 ? 13.177 4.215 -19.233 1.00 75.69 83 ARG A CA 1
ATOM 650 C C . ARG A 1 83 ? 13.929 3.996 -17.921 1.00 75.69 83 ARG A C 1
ATOM 652 O O . ARG A 1 83 ? 13.379 3.366 -17.018 1.00 75.69 83 ARG A O 1
ATOM 659 N N . PRO A 1 84 ? 15.155 4.533 -17.790 1.00 75.94 84 PRO A N 1
ATOM 660 C CA . PRO A 1 84 ? 15.847 4.531 -16.511 1.00 75.94 84 PRO A CA 1
ATOM 661 C C . PRO A 1 84 ? 15.092 5.408 -15.508 1.00 75.94 84 PRO A C 1
ATOM 663 O O . PRO A 1 84 ? 14.371 6.336 -15.890 1.00 75.94 84 PRO A O 1
ATOM 666 N N . ALA A 1 85 ? 15.281 5.127 -14.221 1.00 75.88 85 ALA A N 1
ATOM 667 C CA . ALA A 1 85 ? 14.778 5.985 -13.159 1.00 75.88 85 ALA A CA 1
ATOM 668 C C . ALA A 1 85 ? 15.402 7.387 -13.254 1.00 75.88 85 ALA A C 1
ATOM 670 O O . ALA A 1 85 ? 16.560 7.543 -13.652 1.00 75.88 85 ALA A O 1
ATOM 671 N N . TYR A 1 86 ? 14.638 8.410 -12.872 1.00 82.38 86 TYR A N 1
ATOM 672 C CA . TYR A 1 86 ? 15.201 9.746 -12.717 1.00 82.38 86 TYR A CA 1
ATOM 673 C C . TYR A 1 86 ? 16.157 9.773 -11.518 1.00 82.38 86 TYR A C 1
ATOM 675 O O . TYR A 1 86 ? 15.905 9.086 -10.525 1.00 82.38 86 TYR A O 1
ATOM 683 N N . PRO A 1 87 ? 17.241 10.565 -11.579 1.00 79.75 87 PRO A N 1
ATOM 684 C CA . PRO A 1 87 ? 18.102 10.748 -10.424 1.00 79.75 87 PRO A CA 1
ATOM 685 C C . PRO A 1 87 ? 17.299 11.391 -9.286 1.00 79.75 87 PRO A C 1
ATOM 687 O O . PRO A 1 87 ? 16.604 12.386 -9.490 1.00 79.75 87 PRO A O 1
ATOM 690 N N . ALA A 1 88 ? 17.406 10.815 -8.091 1.00 80.19 88 ALA A N 1
ATOM 691 C CA . ALA A 1 88 ? 16.807 11.336 -6.868 1.00 80.19 88 ALA A CA 1
ATOM 692 C C . ALA A 1 88 ? 17.905 11.824 -5.915 1.00 80.19 88 ALA A C 1
ATOM 694 O O . ALA A 1 88 ? 19.034 11.326 -5.945 1.00 80.19 88 ALA A O 1
ATOM 695 N N . SER A 1 89 ? 17.580 12.798 -5.062 1.00 84.44 89 SER A N 1
ATOM 696 C CA . SER A 1 89 ? 18.503 13.243 -4.016 1.00 84.44 89 SER A CA 1
ATOM 697 C C . SER A 1 89 ? 18.718 12.129 -2.975 1.00 84.44 89 SER A C 1
ATOM 699 O O . SER A 1 89 ? 17.832 11.289 -2.797 1.00 84.44 89 SER A O 1
ATOM 701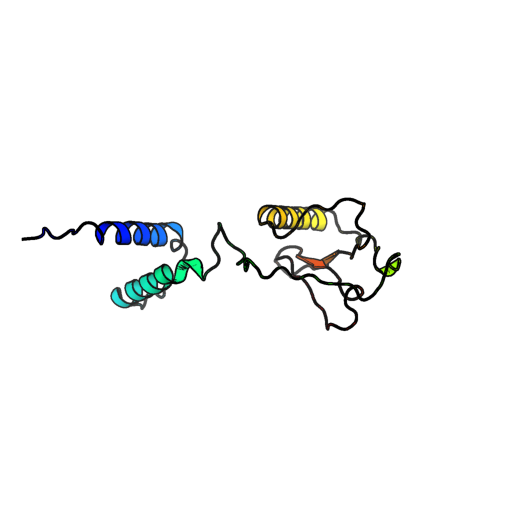 N N . PRO A 1 90 ? 19.857 12.107 -2.252 1.00 87.00 90 PRO A N 1
ATOM 702 C CA . PRO A 1 90 ? 20.109 11.097 -1.220 1.00 87.00 90 PRO A CA 1
ATOM 703 C C . PRO A 1 90 ? 18.988 11.023 -0.176 1.00 87.00 90 PRO A C 1
ATOM 705 O O . PRO A 1 90 ? 18.481 9.941 0.102 1.00 87.00 90 PRO A O 1
ATOM 708 N N . ARG A 1 91 ? 18.527 12.189 0.295 1.00 84.19 91 ARG A N 1
ATOM 709 C CA . ARG A 1 91 ? 17.402 12.321 1.230 1.00 84.19 91 ARG A CA 1
ATOM 710 C C . ARG A 1 91 ? 16.109 11.717 0.675 1.00 84.19 91 ARG A C 1
ATOM 712 O O . ARG A 1 91 ? 15.450 10.951 1.369 1.00 84.19 91 ARG A O 1
ATOM 719 N N . ALA A 1 92 ? 15.768 12.038 -0.573 1.00 80.12 92 ALA A N 1
ATOM 720 C CA . ALA A 1 92 ? 14.562 11.514 -1.208 1.00 80.12 92 ALA A CA 1
ATOM 721 C C . ALA A 1 92 ? 14.630 9.995 -1.387 1.00 80.12 92 ALA A C 1
ATOM 723 O O . ALA A 1 92 ? 13.632 9.301 -1.222 1.00 80.12 92 ALA A O 1
ATOM 724 N N . ARG A 1 93 ? 15.815 9.461 -1.697 1.00 82.44 93 ARG A N 1
ATOM 725 C CA . ARG A 1 93 ? 16.021 8.020 -1.835 1.00 82.44 93 ARG A CA 1
ATOM 726 C C . ARG A 1 93 ? 15.814 7.286 -0.510 1.00 82.44 93 ARG A C 1
ATOM 728 O O . ARG A 1 93 ? 15.151 6.259 -0.508 1.00 82.44 93 ARG A O 1
ATOM 735 N N . GLU A 1 94 ? 16.337 7.821 0.591 1.00 85.19 94 GLU A N 1
ATOM 736 C CA . GLU A 1 94 ? 16.149 7.246 1.932 1.00 85.19 94 GLU A CA 1
ATOM 737 C C . GLU A 1 94 ? 14.679 7.254 2.368 1.00 85.19 94 GLU A C 1
ATOM 739 O O . GLU A 1 94 ? 14.199 6.275 2.935 1.00 85.19 94 GLU A O 1
ATOM 744 N N . ALA A 1 95 ? 13.950 8.339 2.088 1.00 81.62 95 ALA A N 1
ATOM 745 C CA . ALA A 1 95 ? 12.519 8.420 2.376 1.00 81.62 95 ALA A CA 1
ATOM 746 C C . ALA A 1 95 ? 11.717 7.411 1.538 1.00 81.62 95 ALA A C 1
ATOM 748 O O . ALA A 1 95 ? 10.937 6.634 2.084 1.00 81.62 95 ALA A O 1
ATOM 749 N N . LEU A 1 96 ? 11.971 7.363 0.226 1.00 82.25 96 LEU A N 1
ATOM 750 C CA . LEU A 1 96 ? 11.333 6.403 -0.674 1.00 82.25 96 LEU A CA 1
ATOM 751 C C . LEU A 1 96 ? 11.606 4.952 -0.274 1.00 82.25 96 LEU A C 1
ATOM 753 O O . LEU A 1 96 ? 10.719 4.114 -0.390 1.00 82.25 96 LEU A O 1
ATOM 757 N N . GLU A 1 97 ? 12.822 4.637 0.170 1.00 85.94 97 GLU A N 1
ATOM 758 C CA . GLU A 1 97 ? 13.192 3.274 0.544 1.00 85.94 97 GLU A CA 1
ATOM 759 C C . GLU A 1 97 ? 12.353 2.753 1.716 1.00 85.94 97 GLU A C 1
ATOM 761 O O . GLU A 1 97 ? 11.921 1.602 1.673 1.00 85.94 97 GLU A O 1
ATOM 766 N N . LYS A 1 98 ? 12.038 3.604 2.702 1.00 85.75 98 LYS A N 1
ATOM 767 C CA . LYS A 1 98 ? 11.142 3.243 3.813 1.00 85.75 98 LYS A CA 1
ATOM 768 C C . LYS A 1 98 ? 9.740 2.891 3.314 1.00 85.75 98 LYS A C 1
ATOM 770 O O . LYS A 1 98 ? 9.254 1.800 3.592 1.00 85.75 98 LYS A O 1
ATOM 775 N N . HIS A 1 99 ? 9.149 3.750 2.487 1.00 81.75 99 HIS A N 1
ATOM 776 C CA . HIS A 1 99 ? 7.807 3.522 1.940 1.00 81.75 99 HIS A CA 1
ATOM 777 C C . HIS A 1 99 ? 7.740 2.302 1.017 1.00 81.75 99 HIS A C 1
ATOM 779 O O . HIS A 1 99 ? 6.791 1.522 1.054 1.00 81.75 99 HIS A O 1
ATOM 785 N N . ILE A 1 100 ? 8.772 2.079 0.198 1.00 84.94 100 ILE A N 1
ATOM 786 C CA . ILE A 1 100 ? 8.851 0.881 -0.644 1.00 84.94 100 ILE A CA 1
ATOM 787 C C . ILE A 1 100 ? 8.920 -0.379 0.225 1.00 84.94 100 ILE A C 1
ATOM 789 O O . ILE A 1 100 ? 8.274 -1.373 -0.104 1.00 84.94 100 ILE A O 1
ATOM 793 N N . GLN A 1 101 ? 9.681 -0.359 1.323 1.00 87.56 101 GLN A N 1
ATOM 794 C CA . GLN A 1 101 ? 9.750 -1.488 2.253 1.00 87.56 101 GLN A CA 1
ATOM 795 C C . GLN A 1 101 ? 8.397 -1.762 2.919 1.00 87.56 101 GLN A C 1
ATOM 797 O O . GLN A 1 101 ? 7.987 -2.921 2.963 1.00 87.56 101 GLN A O 1
ATOM 802 N N . GLU A 1 102 ? 7.687 -0.724 3.364 1.00 84.19 102 GLU A N 1
ATOM 803 C CA . GLU A 1 102 ? 6.329 -0.833 3.915 1.00 84.19 102 GLU A CA 1
ATOM 804 C C . GLU A 1 102 ? 5.373 -1.474 2.898 1.00 84.19 102 GLU A C 1
ATOM 806 O O . GLU A 1 102 ? 4.732 -2.482 3.191 1.00 84.19 102 GLU A O 1
ATOM 811 N N . LEU A 1 103 ? 5.352 -0.989 1.654 1.00 83.12 103 LEU A N 1
ATOM 812 C CA . LEU A 1 103 ? 4.501 -1.559 0.605 1.00 83.12 103 LEU A CA 1
ATOM 813 C C . LEU A 1 103 ? 4.855 -3.003 0.221 1.00 83.12 103 LEU A C 1
ATOM 815 O O . LEU A 1 103 ? 3.975 -3.752 -0.211 1.00 83.12 103 LEU A O 1
ATOM 819 N N . ILE A 1 104 ? 6.123 -3.404 0.344 1.00 85.06 104 ILE A N 1
ATOM 820 C CA . ILE A 1 104 ? 6.534 -4.803 0.157 1.00 85.06 104 ILE A CA 1
ATOM 821 C C . ILE A 1 104 ? 5.995 -5.668 1.301 1.00 85.06 104 ILE A C 1
ATOM 823 O O . ILE A 1 104 ? 5.491 -6.759 1.044 1.00 85.06 104 ILE A O 1
ATOM 827 N N . GLN A 1 105 ? 6.074 -5.192 2.548 1.00 84.56 105 GLN A N 1
ATOM 828 C CA . GLN A 1 105 ? 5.542 -5.908 3.714 1.00 84.56 105 GLN A CA 1
ATOM 829 C C . GLN A 1 105 ? 4.020 -6.068 3.637 1.00 84.56 105 GLN A C 1
ATOM 831 O O . GLN A 1 105 ? 3.505 -7.136 3.954 1.00 84.56 105 GLN A O 1
ATOM 836 N N . LEU A 1 106 ? 3.318 -5.050 3.130 1.00 80.56 106 LEU A N 1
ATOM 837 C CA . LEU A 1 106 ? 1.873 -5.087 2.883 1.00 80.56 106 LEU A CA 1
ATOM 838 C C . LEU A 1 106 ? 1.470 -5.930 1.661 1.00 80.56 106 LEU A C 1
ATOM 840 O O . LEU A 1 106 ? 0.284 -6.067 1.372 1.00 80.56 106 LEU A O 1
ATOM 844 N N . GLY A 1 107 ? 2.432 -6.481 0.912 1.00 77.44 107 GLY A N 1
ATOM 845 C CA . GLY A 1 107 ? 2.165 -7.305 -0.269 1.00 77.44 107 GLY A CA 1
ATOM 846 C C . GLY A 1 107 ? 1.644 -6.531 -1.486 1.00 77.44 107 GLY A C 1
ATOM 847 O O . GLY A 1 107 ? 1.221 -7.149 -2.461 1.00 77.44 107 GLY A O 1
ATOM 848 N N . VAL A 1 108 ? 1.693 -5.196 -1.457 1.00 82.62 108 VAL A N 1
ATOM 849 C CA . VAL A 1 108 ? 1.279 -4.319 -2.567 1.00 82.62 108 VAL A CA 1
ATOM 850 C C . VAL A 1 108 ? 2.329 -4.316 -3.671 1.00 82.62 108 VAL A C 1
ATOM 852 O O . VAL A 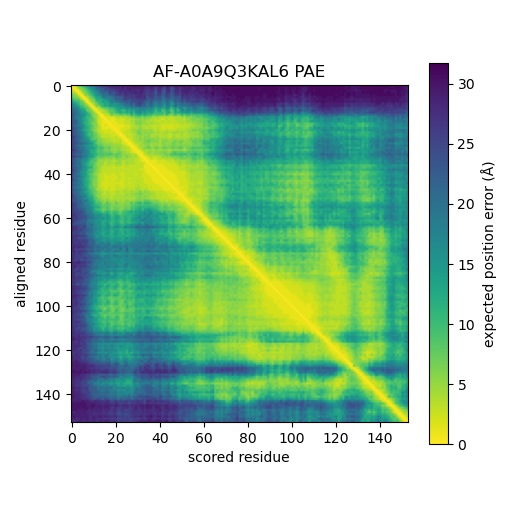1 108 ? 2.005 -4.376 -4.856 1.00 82.62 108 VAL A O 1
ATOM 855 N N . LEU A 1 109 ? 3.605 -4.237 -3.281 1.00 84.19 109 LEU A N 1
ATOM 856 C CA . LEU A 1 109 ? 4.737 -4.279 -4.198 1.00 84.19 109 LEU A CA 1
ATOM 857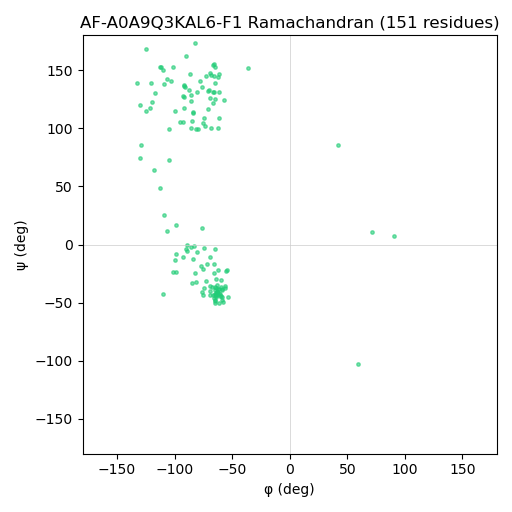 C C . LEU A 1 109 ? 5.466 -5.614 -4.098 1.00 84.19 109 LEU A C 1
ATOM 859 O O . LEU A 1 109 ? 5.688 -6.157 -3.019 1.00 84.19 109 LEU A O 1
ATOM 863 N N . ARG A 1 110 ? 5.934 -6.105 -5.247 1.00 84.69 110 ARG A N 1
ATOM 864 C CA . ARG A 1 110 ? 6.795 -7.284 -5.335 1.00 84.69 110 ARG A CA 1
ATOM 865 C C . ARG A 1 110 ? 8.117 -6.915 -5.984 1.00 84.69 110 ARG A C 1
ATOM 867 O O . ARG A 1 110 ? 8.153 -6.224 -7.001 1.00 84.69 110 ARG A O 1
ATOM 874 N N . LYS A 1 111 ? 9.211 -7.455 -5.451 1.00 82.50 111 LYS A N 1
ATOM 875 C CA . LYS A 1 111 ? 10.516 -7.368 -6.106 1.00 82.50 111 LYS A CA 1
ATOM 876 C C . LYS A 1 111 ? 10.501 -8.174 -7.408 1.00 82.50 111 LYS A C 1
ATOM 878 O O . LYS A 1 111 ? 10.248 -9.377 -7.396 1.00 82.50 111 LYS A O 1
ATOM 883 N N . VAL A 1 112 ? 10.792 -7.506 -8.518 1.00 82.50 112 VAL A N 1
ATOM 884 C CA . VAL A 1 112 ? 10.950 -8.116 -9.845 1.00 82.50 112 VAL A CA 1
ATOM 885 C C . VAL A 1 112 ? 12.415 -8.069 -10.279 1.00 82.50 112 VAL A C 1
ATOM 887 O O . VAL A 1 112 ? 13.180 -7.213 -9.833 1.00 82.50 112 VAL A O 1
ATOM 890 N N . GLY A 1 113 ? 12.833 -9.044 -11.086 1.00 75.06 113 GLY A N 1
ATOM 891 C CA . GLY A 1 113 ? 14.207 -9.142 -11.583 1.00 75.06 113 GLY A CA 1
ATOM 892 C C . GLY A 1 113 ? 14.468 -8.251 -12.801 1.00 75.06 113 GLY A C 1
ATOM 893 O O . GLY A 1 113 ? 13.549 -7.709 -13.404 1.00 75.06 113 GLY A O 1
ATOM 894 N N . HIS A 1 114 ? 15.733 -8.182 -13.225 1.00 70.25 114 HIS A N 1
ATOM 895 C CA . HIS A 1 114 ? 16.176 -7.424 -14.409 1.00 70.25 114 HIS A CA 1
ATOM 896 C C . HIS A 1 114 ? 15.625 -7.949 -15.749 1.00 70.25 114 HIS A C 1
ATOM 898 O O . HIS A 1 114 ? 15.881 -7.355 -16.791 1.00 70.25 114 HIS A O 1
ATOM 904 N N . ASN A 1 115 ? 14.887 -9.060 -15.727 1.00 69.25 115 ASN A N 1
ATOM 905 C CA . ASN A 1 115 ? 14.281 -9.663 -16.911 1.00 69.25 115 ASN A CA 1
ATOM 906 C C . ASN A 1 115 ? 12.969 -8.970 -17.317 1.00 69.25 115 ASN A C 1
ATOM 908 O O . ASN A 1 115 ? 12.414 -9.306 -18.360 1.00 69.25 115 ASN A O 1
ATOM 912 N N . GLU A 1 116 ? 12.467 -8.028 -16.508 1.00 72.25 116 GLU A N 1
ATOM 913 C CA . GLU A 1 116 ? 11.292 -7.237 -16.864 1.00 72.25 116 GLU A CA 1
ATOM 914 C C . GLU A 1 116 ? 11.603 -6.268 -18.002 1.00 72.25 116 GLU A C 1
ATOM 916 O O . GLU A 1 116 ? 12.536 -5.465 -17.960 1.00 72.25 116 GLU A O 1
ATOM 921 N N . GLU A 1 117 ? 10.789 -6.348 -19.047 1.00 71.31 117 GLU A N 1
ATOM 922 C CA . GLU A 1 117 ? 11.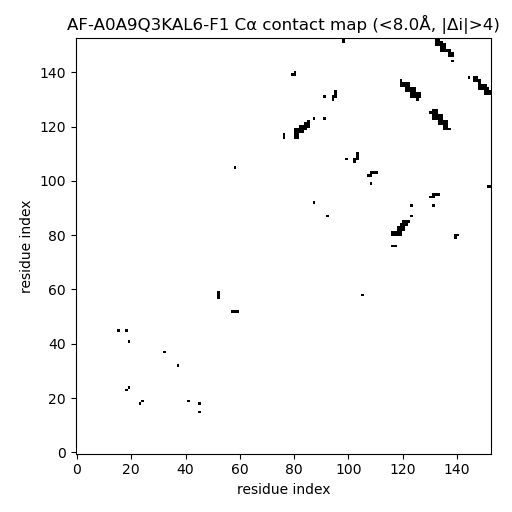000 -5.594 -20.277 1.00 71.31 117 GLU A CA 1
ATOM 923 C C . GLU A 1 117 ? 10.316 -4.220 -20.269 1.00 71.31 117 GLU A C 1
ATOM 925 O O . GLU A 1 117 ? 10.472 -3.465 -21.233 1.00 71.31 117 GLU A O 1
ATOM 930 N N . VAL A 1 118 ? 9.569 -3.908 -19.203 1.00 78.12 118 VAL A N 1
ATOM 931 C CA . VAL A 1 118 ? 8.817 -2.663 -19.015 1.00 78.12 118 VAL A CA 1
ATOM 932 C C . VAL A 1 118 ? 9.238 -1.997 -17.704 1.00 78.12 118 VAL A C 1
ATOM 934 O O . VAL A 1 118 ? 8.967 -2.495 -16.617 1.00 78.12 118 VAL A O 1
ATOM 937 N N . CYS A 1 119 ? 9.856 -0.824 -17.816 1.00 75.69 119 CYS A N 1
ATOM 938 C CA . CYS A 1 119 ? 10.287 0.023 -16.711 1.00 75.69 119 CYS A CA 1
ATOM 939 C C . CYS A 1 119 ? 9.806 1.460 -16.932 1.00 75.69 119 CYS A C 1
ATOM 941 O O . CYS A 1 119 ? 10.184 2.127 -17.903 1.00 75.69 119 CYS A O 1
ATOM 943 N N . SER A 1 120 ? 8.995 1.951 -15.994 1.00 78.81 120 SER A N 1
ATOM 944 C CA . SER A 1 120 ? 8.567 3.350 -15.946 1.00 78.81 120 SER A CA 1
ATOM 945 C C . SER A 1 120 ? 9.341 4.101 -14.864 1.00 78.81 120 SER A C 1
ATOM 947 O O . SER A 1 120 ? 9.572 3.549 -13.788 1.00 78.81 120 SER A O 1
ATOM 949 N N . PRO A 1 121 ? 9.741 5.358 -15.110 1.00 76.06 121 PRO A N 1
ATOM 950 C CA . PRO A 1 121 ? 10.478 6.117 -14.121 1.00 76.06 121 PRO A CA 1
ATOM 951 C C . PRO A 1 121 ? 9.554 6.551 -12.978 1.00 76.06 121 PRO A C 1
ATOM 953 O O . PRO A 1 121 ? 8.388 6.902 -13.193 1.00 76.06 121 PRO A O 1
ATOM 956 N N . VAL A 1 122 ? 10.116 6.582 -11.772 1.00 76.62 122 VAL A N 1
ATOM 957 C CA . VAL A 1 122 ? 9.481 7.146 -10.578 1.00 76.62 122 VAL A CA 1
ATOM 958 C C . VAL A 1 122 ? 9.878 8.614 -10.454 1.00 76.62 122 VAL A C 1
ATOM 960 O O . VAL A 1 122 ? 11.031 8.984 -10.685 1.00 76.62 122 VAL A O 1
ATOM 963 N N . CYS A 1 123 ? 8.915 9.460 -10.113 1.00 72.25 123 CYS A N 1
ATOM 964 C CA . CYS A 1 123 ? 9.122 10.855 -9.764 1.00 72.25 123 CYS A CA 1
ATOM 965 C C . CYS A 1 123 ? 8.881 11.054 -8.274 1.00 72.25 123 CYS A C 1
ATOM 967 O O . CYS A 1 123 ? 7.913 10.531 -7.731 1.00 72.25 123 CYS A O 1
ATOM 969 N N . VAL A 1 124 ? 9.746 11.845 -7.648 1.00 72.12 124 VAL A N 1
ATOM 970 C CA . VAL A 1 124 ? 9.574 12.271 -6.261 1.00 72.12 124 VAL A CA 1
ATOM 971 C C . VAL A 1 124 ? 8.839 13.596 -6.256 1.00 72.12 124 VAL A C 1
ATOM 973 O O . VAL A 1 124 ? 9.254 14.528 -6.950 1.00 72.12 124 VAL A O 1
ATOM 976 N N . ILE A 1 125 ? 7.761 13.676 -5.485 1.00 72.06 125 ILE A N 1
ATOM 977 C CA . ILE A 1 125 ? 7.047 14.926 -5.244 1.00 72.06 125 ILE A CA 1
ATOM 978 C C . ILE A 1 125 ? 7.127 15.259 -3.763 1.00 72.06 125 ILE A C 1
ATOM 980 O O . ILE A 1 125 ? 6.841 14.425 -2.909 1.00 72.06 125 ILE A O 1
ATOM 984 N N . HIS A 1 126 ? 7.507 16.500 -3.481 1.00 67.56 126 HIS A N 1
ATOM 985 C CA . HIS A 1 126 ? 7.550 17.037 -2.132 1.00 67.56 126 HIS A CA 1
ATOM 986 C C . HIS A 1 126 ? 6.213 17.708 -1.814 1.00 67.56 126 HIS A C 1
ATOM 988 O O . HIS A 1 126 ? 5.843 18.675 -2.487 1.00 67.56 126 HIS A O 1
ATOM 994 N N . ASN A 1 127 ? 5.480 17.209 -0.817 1.00 64.00 127 ASN A N 1
ATOM 995 C CA . ASN A 1 127 ? 4.155 17.722 -0.476 1.00 64.00 127 ASN A CA 1
ATOM 996 C C . ASN A 1 127 ? 4.220 18.579 0.800 1.00 64.00 127 ASN A C 1
ATOM 998 O O . ASN A 1 127 ? 3.788 18.182 1.883 1.00 64.00 127 ASN A O 1
ATOM 1002 N N . GLY A 1 128 ? 4.799 19.776 0.665 1.00 67.75 128 GLY A N 1
ATOM 1003 C CA . GLY A 1 128 ? 4.907 20.758 1.748 1.00 67.75 128 GLY A CA 1
ATOM 1004 C C . GLY A 1 128 ? 5.674 20.233 2.969 1.00 67.75 128 GLY A C 1
ATOM 1005 O O . GLY A 1 128 ? 6.897 20.198 2.952 1.00 67.75 128 GLY A O 1
ATOM 1006 N N . ASN A 1 129 ? 4.946 19.859 4.030 1.00 52.38 129 ASN A N 1
ATOM 1007 C CA . ASN A 1 129 ? 5.497 19.406 5.318 1.00 52.38 129 ASN A CA 1
ATOM 1008 C C . ASN A 1 129 ? 5.543 17.876 5.483 1.00 52.38 129 ASN A C 1
ATOM 1010 O O . ASN A 1 129 ? 6.089 17.395 6.474 1.00 52.38 129 ASN A O 1
ATOM 1014 N N . LEU A 1 130 ? 4.943 17.118 4.564 1.00 47.94 130 LEU A N 1
ATOM 1015 C CA . LEU A 1 130 ? 4.862 15.659 4.633 1.00 47.94 130 LEU A CA 1
ATOM 1016 C C . LEU A 1 130 ? 5.685 15.013 3.516 1.00 47.94 130 LEU A C 1
ATOM 1018 O O . LEU A 1 130 ? 5.948 15.621 2.480 1.00 47.94 130 LEU A O 1
ATOM 1022 N N . PHE A 1 131 ? 6.127 13.797 3.834 1.00 54.94 131 PHE A N 1
ATOM 1023 C CA . PHE A 1 131 ? 7.136 12.958 3.194 1.00 54.94 131 PHE A CA 1
ATOM 1024 C C . PHE A 1 131 ? 7.206 13.011 1.660 1.00 54.94 131 PHE A C 1
ATOM 1026 O O . PHE A 1 131 ? 6.228 13.250 0.955 1.00 54.94 131 PHE A O 1
ATOM 1033 N N . ASP A 1 132 ? 8.412 12.754 1.152 1.00 62.53 132 ASP A N 1
ATOM 1034 C CA . ASP A 1 132 ? 8.690 12.618 -0.274 1.00 62.53 132 ASP A CA 1
ATOM 1035 C C . ASP A 1 132 ? 7.885 11.442 -0.855 1.00 62.53 132 ASP A C 1
ATOM 1037 O O . ASP A 1 132 ? 8.170 10.277 -0.581 1.00 62.53 132 ASP A O 1
ATOM 1041 N N . MET A 1 133 ? 6.874 11.753 -1.666 1.00 60.59 133 MET A N 1
ATOM 1042 C CA . MET A 1 133 ? 5.941 10.780 -2.229 1.00 60.59 133 MET A CA 1
ATOM 1043 C C . MET A 1 133 ? 6.436 10.265 -3.582 1.00 60.59 133 MET A C 1
ATOM 1045 O O . MET A 1 133 ? 6.858 11.042 -4.448 1.00 60.59 133 MET A O 1
ATOM 1049 N N . GLY A 1 134 ? 6.356 8.948 -3.784 1.00 63.19 134 GLY A N 1
ATOM 1050 C CA . GLY A 1 134 ? 6.690 8.303 -5.050 1.00 63.19 134 GLY A CA 1
ATOM 1051 C C . GLY A 1 134 ? 5.504 8.293 -6.012 1.00 63.19 134 GLY A C 1
ATOM 1052 O O . GLY A 1 134 ? 4.453 7.738 -5.705 1.00 63.19 134 GLY A O 1
ATOM 1053 N N . ILE A 1 135 ? 5.685 8.858 -7.207 1.00 67.25 135 ILE A N 1
ATOM 1054 C CA . ILE A 1 135 ? 4.694 8.818 -8.287 1.00 67.25 135 ILE A CA 1
ATOM 1055 C C . ILE A 1 135 ? 5.279 8.123 -9.512 1.00 67.25 135 ILE A C 1
ATOM 1057 O O . ILE A 1 135 ? 6.279 8.566 -10.081 1.00 67.25 135 ILE A O 1
ATOM 1061 N N . ILE A 1 136 ? 4.621 7.062 -9.976 1.00 71.25 136 ILE A N 1
ATOM 1062 C CA . ILE A 1 136 ? 4.999 6.364 -11.210 1.00 71.25 136 ILE A CA 1
ATOM 1063 C C . ILE A 1 136 ? 4.352 7.060 -12.414 1.00 71.25 136 ILE A C 1
ATOM 1065 O O . ILE A 1 136 ? 3.142 7.285 -12.455 1.00 71.25 136 ILE A O 1
ATOM 1069 N N . LYS A 1 137 ? 5.153 7.396 -13.432 1.00 68.38 137 LYS A N 1
ATOM 1070 C CA . LYS A 1 137 ? 4.644 8.006 -14.671 1.00 68.38 137 LYS A CA 1
ATOM 1071 C C . LYS A 1 137 ? 4.170 6.945 -15.670 1.00 68.38 137 LYS A C 1
ATOM 1073 O O . LYS A 1 137 ? 4.971 6.424 -16.440 1.00 68.38 137 LYS A O 1
ATOM 1078 N N . TYR A 1 138 ? 2.855 6.724 -15.748 1.00 70.56 138 TYR A N 1
ATOM 1079 C CA . TYR A 1 138 ? 2.233 5.766 -16.681 1.00 70.56 138 TYR A CA 1
ATOM 1080 C C . TYR A 1 138 ? 1.850 6.323 -18.059 1.00 70.56 138 TYR A C 1
ATOM 1082 O O . TYR A 1 138 ? 1.380 5.568 -18.906 1.00 70.56 138 TYR A O 1
ATOM 1090 N N . ALA A 1 139 ? 2.076 7.613 -18.336 1.00 63.09 139 ALA A N 1
ATOM 1091 C CA . ALA A 1 139 ? 1.584 8.284 -19.550 1.00 63.09 139 ALA A CA 1
ATOM 1092 C C . ALA A 1 139 ? 1.974 7.602 -20.879 1.00 63.09 139 ALA A C 1
ATOM 1094 O O . ALA A 1 139 ? 1.331 7.831 -21.901 1.00 63.09 139 ALA A O 1
ATOM 1095 N N . LYS A 1 140 ? 3.033 6.779 -20.887 1.00 68.31 140 LYS A N 1
ATOM 1096 C CA . LYS A 1 140 ? 3.443 6.029 -22.079 1.00 68.31 140 LYS A CA 1
ATOM 1097 C C . LYS A 1 140 ? 2.983 4.572 -22.110 1.00 68.31 140 LYS A C 1
ATOM 1099 O O . LYS A 1 140 ? 2.858 4.029 -23.202 1.00 68.31 140 LYS A O 1
ATOM 1104 N N . VAL A 1 141 ? 2.706 3.980 -20.949 1.00 65.19 141 VAL A N 1
ATOM 1105 C CA . VAL A 1 141 ? 2.103 2.643 -20.832 1.00 65.19 141 VAL A CA 1
ATOM 1106 C C . VAL A 1 141 ? 0.617 2.714 -21.186 1.00 65.19 141 VAL A C 1
ATOM 1108 O O . VAL A 1 141 ? 0.106 1.833 -21.866 1.00 65.19 141 VAL A O 1
ATOM 1111 N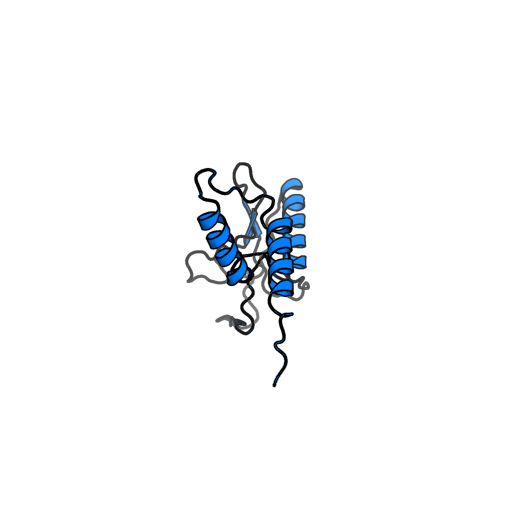 N . MET A 1 142 ? -0.062 3.802 -20.805 1.00 62.97 142 MET A N 1
ATOM 1112 C CA . MET A 1 142 ? -1.474 4.025 -21.113 1.00 62.97 142 MET A CA 1
ATOM 1113 C C . MET A 1 142 ? -1.692 5.418 -21.734 1.00 62.97 142 MET A C 1
ATOM 1115 O O . MET A 1 142 ? -1.989 6.378 -21.019 1.00 62.97 142 MET A O 1
ATOM 1119 N N . PRO A 1 143 ? -1.539 5.564 -23.063 1.00 58.94 143 PRO A N 1
ATOM 1120 C CA . PRO A 1 143 ? -1.622 6.863 -23.738 1.00 58.94 143 PRO A CA 1
ATOM 1121 C C . PRO A 1 143 ? -3.045 7.445 -23.818 1.00 58.94 143 PRO A C 1
ATOM 1123 O O . PRO A 1 143 ? -3.192 8.637 -24.076 1.00 58.94 143 PRO A O 1
ATOM 1126 N N . CYS A 1 144 ? -4.087 6.632 -23.605 1.00 48.38 144 CYS A N 1
ATOM 1127 C CA . CYS A 1 144 ? -5.492 7.044 -23.738 1.00 48.38 144 CYS A CA 1
ATOM 1128 C C . CYS A 1 144 ? -6.183 7.385 -22.406 1.00 48.38 144 CYS A C 1
ATOM 1130 O O . CYS A 1 144 ? -7.255 7.986 -22.417 1.00 48.38 144 CYS A O 1
ATOM 1132 N N . THR A 1 145 ? -5.593 7.046 -21.259 1.00 46.84 145 THR A N 1
ATOM 1133 C CA . THR A 1 145 ? -6.133 7.404 -19.939 1.00 46.84 145 THR A CA 1
ATOM 1134 C C . THR A 1 145 ? -5.554 8.729 -19.471 1.00 46.84 145 THR A C 1
ATOM 1136 O O . THR A 1 145 ? -4.336 8.908 -19.406 1.00 46.84 145 THR A O 1
ATOM 1139 N N . ARG A 1 146 ? -6.433 9.665 -19.097 1.00 36.25 146 ARG A N 1
ATOM 1140 C CA . ARG A 1 146 ? -6.044 10.877 -18.370 1.00 36.25 146 ARG A CA 1
ATOM 1141 C C . ARG A 1 146 ? -5.453 10.453 -17.024 1.00 36.25 146 ARG A C 1
ATOM 1143 O O . ARG A 1 146 ? -6.194 10.110 -16.119 1.00 36.25 146 ARG A O 1
ATOM 1150 N N . PHE A 1 147 ? -4.125 10.451 -16.954 1.00 35.00 147 PHE A N 1
ATOM 1151 C CA . PHE A 1 147 ? -3.302 10.375 -15.748 1.00 35.00 147 PHE A CA 1
ATOM 1152 C C . PHE A 1 147 ? -3.771 9.380 -14.672 1.00 35.00 147 PHE A C 1
ATOM 1154 O O . PHE A 1 147 ? -4.396 9.766 -13.689 1.00 35.00 147 PHE A O 1
ATOM 1161 N N . LEU A 1 148 ? -3.376 8.110 -14.800 1.00 35.19 148 LEU A N 1
ATOM 1162 C CA . LEU A 1 148 ? -3.325 7.231 -13.633 1.00 35.19 148 LEU A CA 1
ATOM 1163 C C . LEU A 1 148 ? -2.031 7.542 -12.869 1.00 35.19 148 LEU A C 1
ATOM 1165 O O . LEU A 1 148 ? -0.945 7.126 -13.273 1.00 35.19 148 LEU A O 1
ATOM 1169 N N . TYR A 1 149 ? -2.143 8.335 -11.806 1.00 40.41 149 TYR A N 1
ATOM 1170 C CA . TY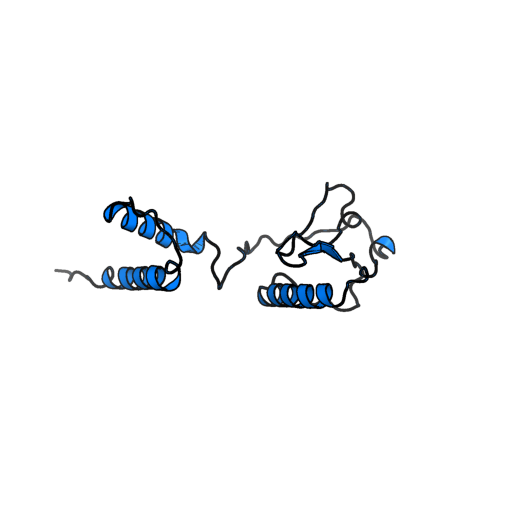R A 1 149 ? -1.089 8.482 -10.810 1.00 40.41 149 TYR A CA 1
ATOM 1171 C C . TYR A 1 149 ? -1.369 7.463 -9.710 1.00 40.41 149 TYR A C 1
ATOM 1173 O O . TYR A 1 149 ? -2.299 7.645 -8.929 1.00 40.41 149 TYR A O 1
ATOM 1181 N N . ILE A 1 150 ? -0.596 6.377 -9.655 1.00 41.59 150 ILE A N 1
ATOM 1182 C CA . ILE A 1 150 ? -0.589 5.544 -8.451 1.00 41.59 150 ILE A CA 1
ATOM 1183 C C . ILE A 1 150 ? 0.227 6.318 -7.422 1.00 41.59 150 ILE A C 1
ATOM 1185 O O . ILE A 1 150 ? 1.444 6.461 -7.543 1.00 41.59 150 ILE A O 1
ATOM 1189 N N . CYS A 1 151 ? -0.510 6.906 -6.488 1.00 31.38 151 CYS A N 1
ATOM 1190 C CA . CYS A 1 151 ? -0.005 7.560 -5.303 1.00 31.38 151 CYS A CA 1
ATOM 1191 C C . CYS A 1 151 ? 0.436 6.454 -4.341 1.00 31.38 151 CYS A C 1
ATOM 1193 O O . CYS A 1 151 ? -0.407 5.710 -3.843 1.00 31.38 151 CYS A O 1
ATOM 11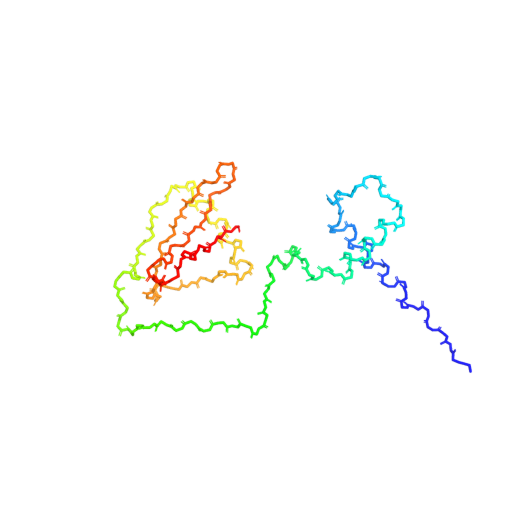95 N N . VAL A 1 152 ? 1.743 6.290 -4.148 1.00 35.53 152 VAL A N 1
ATOM 1196 C CA . VAL A 1 152 ? 2.258 5.491 -3.033 1.00 35.53 152 VAL A CA 1
ATOM 1197 C C . VAL A 1 152 ? 2.218 6.407 -1.814 1.00 35.53 152 VAL A C 1
ATOM 1199 O O . VAL A 1 152 ? 3.055 7.305 -1.711 1.00 35.53 152 VAL A O 1
ATOM 1202 N N . VAL A 1 153 ? 1.176 6.253 -0.992 1.00 32.50 153 VAL A N 1
ATOM 1203 C CA . VAL A 1 153 ? 1.004 6.946 0.297 1.00 32.50 153 VAL A CA 1
ATOM 1204 C C . VAL A 1 153 ? 1.727 6.163 1.378 1.00 32.50 153 VAL A C 1
ATOM 1206 O O . VAL A 1 153 ? 1.610 4.918 1.339 1.00 32.50 153 VAL A O 1
#

InterPro domains:
  IPR043502 DNA/RNA polymerase superfamily [SSF56672] (68-129)

Secondary structure (DSSP, 8-state):
-PPP---HHHHHHHHHHHHHHHHSSS----TT--HHHHHHHHHHHHHTGGGS--SS-SS---TT-------SSPSSPPGGGBPPPPP--HHHHHHHHHHHHHHHHTTSS----TT-S-BPPEEEEEETTEEEEEEE--TTT-TTSS----EE-

Sequence (153 aa):
MPKQISVVSSVKDTYKDEFVSNQLVEAQSNPSLSPKMRNDLIDVLYTYNNAFASDNEPLGAIKGHEVDITLNIDRPYPPVLRRPAYPASPRAREALEKHIQELIQLGVLRKVGHNEEVCSPVCVIHNGNLFDMGIIKYAKVMPCTRFLYICVV

Organism: NCBI:txid1389203

Solvent-accessible surface area (backbone atoms only — not comparable to full-atom values): 10036 Å² total; per-residue (Å²): 136,86,84,84,83,81,69,72,64,68,58,58,54,54,57,51,52,49,46,46,70,69,74,41,68,85,59,85,71,70,87,87,59,51,74,64,59,51,49,55,50,51,52,51,51,61,74,48,45,90,80,48,71,40,96,89,47,66,66,89,76,72,82,90,69,82,80,87,82,81,70,98,65,68,85,80,68,62,69,84,41,53,40,71,66,59,91,68,54,72,69,51,47,57,49,40,50,55,55,52,50,52,35,39,74,71,65,78,45,76,95,75,66,92,83,61,75,69,35,67,30,53,43,80,46,78,55,89,92,48,71,55,31,50,33,47,59,40,65,80,84,42,75,86,55,87,74,68,67,58,73,56,124

Foldseek 3Di:
DDDDDPPVPVVVVVVLVVCCVPVVPVPDDDPPDDPVVVVVVSVVCVVCVVVAADPVRNDDDDPPPDDDDDAPDDPPDDCVQVDDADDDDPQLVVLVVVLQVVCVVNVNDDDDDPPDNGDFYWDWDDDPPDHTWTWTDCCPVDVPDDDDTPTSD